Protein AF-X0YIB3-F1 (afdb_monomer)

Foldseek 3Di:
DPPDPDDDDDQDDPVRVVLVVLLVVLVVLLVVLVCVCVVVDDDPDNVVSVVSNLVSLVVSVVVVVVVVVVCVVVVVVQLLPADCVCVVVQVCCVVPVVVVVHDRPDDADNSHNDDRVVSVVVCCCVVPVVVVCNVVSD

Structure (mmCIF, N/CA/C/O backbone):
data_AF-X0YIB3-F1
#
_entry.id   AF-X0YIB3-F1
#
loop_
_atom_site.group_PDB
_atom_site.id
_atom_site.type_symbol
_atom_site.label_atom_id
_atom_site.label_alt_id
_atom_site.label_comp_id
_atom_site.label_asym_id
_atom_site.label_entity_id
_atom_site.label_seq_id
_atom_site.pdbx_PDB_ins_code
_atom_site.Cartn_x
_atom_site.Cartn_y
_atom_site.Cartn_z
_atom_site.occupancy
_atom_site.B_iso_or_equiv
_atom_site.auth_seq_id
_atom_site.auth_comp_id
_atom_site.auth_asym_id
_atom_site.auth_atom_id
_atom_site.pdbx_PDB_model_num
ATOM 1 N N . MET A 1 1 ? -31.992 -23.291 19.034 1.00 50.41 1 MET A N 1
ATOM 2 C CA . MET A 1 1 ? -31.012 -22.215 18.753 1.00 50.41 1 MET A CA 1
ATOM 3 C C . MET A 1 1 ? -31.799 -20.955 18.438 1.00 50.41 1 MET A C 1
ATOM 5 O O . MET A 1 1 ? -32.582 -21.002 17.508 1.00 50.41 1 MET A O 1
ATOM 9 N N . LYS A 1 2 ? -31.685 -19.883 19.237 1.00 51.22 2 LYS A N 1
ATOM 10 C CA . LYS A 1 2 ? -32.404 -18.620 18.972 1.00 51.22 2 LYS A CA 1
ATOM 11 C C . LYS A 1 2 ? -31.955 -18.040 17.629 1.00 51.22 2 LYS A C 1
ATOM 13 O O . LYS A 1 2 ? -30.747 -17.909 17.417 1.00 51.22 2 LYS A O 1
ATOM 18 N N . ASP A 1 3 ? -32.910 -17.673 16.780 1.00 66.69 3 ASP A N 1
ATOM 19 C CA . ASP A 1 3 ? -32.684 -16.987 15.510 1.00 66.69 3 ASP A CA 1
ATOM 20 C C . ASP A 1 3 ? -31.885 -15.700 15.741 1.00 66.69 3 ASP A C 1
ATOM 22 O O . ASP A 1 3 ? -32.398 -14.673 16.194 1.00 66.69 3 ASP A O 1
ATOM 26 N N . LYS A 1 4 ? -30.575 -15.752 15.480 1.00 73.31 4 LYS A N 1
ATOM 27 C CA . LYS A 1 4 ? -29.734 -14.557 15.502 1.00 73.31 4 LYS A CA 1
ATOM 28 C C . LYS A 1 4 ? -30.124 -13.698 14.306 1.00 73.31 4 LYS A C 1
ATOM 30 O O . LYS A 1 4 ? -29.830 -14.054 13.169 1.00 73.31 4 LYS A O 1
ATOM 35 N N . LYS A 1 5 ? -30.733 -12.540 14.568 1.00 78.31 5 LYS A N 1
ATOM 36 C CA . LYS A 1 5 ? -30.999 -11.522 13.546 1.00 78.31 5 LYS A CA 1
ATOM 37 C C . LYS A 1 5 ? -29.682 -11.116 12.875 1.00 78.31 5 LYS A C 1
ATOM 39 O O . LYS A 1 5 ? -28.830 -10.483 13.497 1.00 78.31 5 LYS A O 1
ATOM 44 N N . ILE A 1 6 ? -29.511 -11.489 11.608 1.00 80.25 6 ILE A N 1
ATOM 45 C CA . ILE A 1 6 ? -28.338 -11.121 10.811 1.00 80.25 6 ILE A CA 1
ATOM 46 C C . ILE A 1 6 ? -28.495 -9.662 10.378 1.00 80.25 6 ILE A C 1
ATOM 48 O O . ILE A 1 6 ? -29.381 -9.326 9.595 1.00 80.25 6 ILE A O 1
ATOM 52 N N . ILE A 1 7 ? -27.627 -8.788 10.886 1.00 82.56 7 ILE A N 1
ATOM 53 C CA . ILE A 1 7 ? -27.586 -7.373 10.505 1.00 82.56 7 ILE A CA 1
ATOM 54 C C . ILE A 1 7 ? -26.422 -7.180 9.535 1.00 82.56 7 ILE A C 1
ATOM 56 O O . ILE A 1 7 ? -25.261 -7.372 9.897 1.00 82.56 7 ILE A O 1
ATOM 60 N N . LYS A 1 8 ? -26.721 -6.780 8.295 1.00 83.56 8 LYS A N 1
ATOM 61 C CA . LYS A 1 8 ? -25.686 -6.387 7.333 1.00 83.56 8 LYS A CA 1
ATOM 62 C C . LYS A 1 8 ? -25.105 -5.042 7.758 1.00 83.56 8 LYS A C 1
ATOM 64 O O . LYS A 1 8 ? -25.814 -4.040 7.800 1.00 83.56 8 LYS A O 1
ATOM 69 N N . ILE A 1 9 ? -23.809 -5.019 8.053 1.00 84.88 9 ILE A N 1
ATOM 70 C CA . ILE A 1 9 ? -23.078 -3.789 8.356 1.00 84.88 9 ILE A CA 1
ATOM 71 C C . ILE A 1 9 ? -22.186 -3.412 7.179 1.00 84.88 9 ILE A C 1
ATOM 73 O O . ILE A 1 9 ? -21.432 -4.229 6.654 1.00 84.88 9 ILE A O 1
ATOM 77 N N . TYR A 1 10 ? -22.263 -2.152 6.766 1.00 86.81 10 TYR A N 1
ATOM 78 C CA . TYR A 1 10 ? -21.368 -1.617 5.753 1.00 86.81 10 TYR A CA 1
ATOM 79 C C . TYR A 1 10 ? -20.034 -1.251 6.409 1.00 86.81 10 TYR A C 1
ATOM 81 O O . TYR A 1 10 ? -19.963 -0.281 7.166 1.00 86.81 10 TYR A O 1
ATOM 89 N N . LEU A 1 11 ? -19.022 -2.097 6.194 1.00 87.75 11 LEU A N 1
ATOM 90 C CA . LEU A 1 11 ? -17.731 -2.006 6.878 1.00 87.75 11 LEU A CA 1
ATOM 91 C C . LEU A 1 11 ? -16.701 -1.182 6.097 1.00 87.75 11 LEU A C 1
ATOM 93 O O . LEU A 1 11 ? -15.950 -0.438 6.713 1.00 87.75 11 LEU A O 1
ATOM 97 N N . TYR A 1 12 ? -16.690 -1.304 4.766 1.00 89.56 12 TYR A N 1
ATOM 98 C CA . TYR A 1 12 ? -15.742 -0.612 3.892 1.00 89.56 12 TYR A CA 1
ATOM 99 C C . TYR A 1 12 ? -16.466 0.381 2.985 1.00 89.56 12 TYR A C 1
ATOM 101 O O . TYR A 1 12 ? -17.452 0.019 2.340 1.00 89.56 12 TYR A O 1
ATOM 109 N N . ALA A 1 13 ? -15.983 1.616 2.903 1.00 90.38 13 ALA A N 1
ATOM 110 C CA . ALA A 1 13 ? -16.513 2.658 2.034 1.00 90.38 13 ALA A CA 1
ATOM 111 C C . ALA A 1 13 ? -16.298 2.340 0.543 1.00 90.38 13 ALA A C 1
ATOM 113 O O . ALA A 1 13 ? -15.476 1.502 0.170 1.00 90.38 13 ALA A O 1
ATOM 114 N N . ARG A 1 14 ? -17.059 3.009 -0.342 1.00 92.50 14 ARG A N 1
ATOM 115 C CA . ARG A 1 14 ? -16.881 2.853 -1.802 1.00 92.50 14 ARG A CA 1
ATOM 116 C C . ARG A 1 14 ? -15.482 3.302 -2.225 1.00 92.50 14 ARG A C 1
ATOM 118 O O . ARG A 1 14 ? -14.831 2.590 -2.980 1.00 92.50 14 ARG A O 1
ATOM 125 N N . TYR A 1 15 ? -15.033 4.429 -1.673 1.00 91.88 15 TYR A N 1
ATOM 126 C CA . TYR A 1 15 ? -13.698 4.967 -1.900 1.00 91.88 15 TYR A CA 1
ATOM 127 C C . TYR A 1 15 ? -12.602 3.976 -1.490 1.00 91.88 15 TYR A C 1
ATOM 129 O O . TYR A 1 15 ? -11.745 3.680 -2.309 1.00 91.88 15 TYR A O 1
ATOM 137 N N . GLU A 1 16 ? -12.677 3.377 -0.293 1.00 92.06 16 GLU A N 1
ATOM 138 C CA . GLU A 1 16 ? -11.687 2.383 0.166 1.00 92.06 16 GLU A CA 1
ATOM 139 C C . GLU A 1 16 ? -11.547 1.206 -0.809 1.00 92.06 16 GLU A C 1
ATOM 141 O O . GLU A 1 16 ? -10.438 0.766 -1.101 1.00 92.06 16 GLU A O 1
ATOM 146 N N . ARG A 1 17 ? -12.668 0.705 -1.347 1.00 94.00 17 ARG A N 1
ATOM 147 C CA . ARG A 1 17 ? -12.644 -0.393 -2.323 1.00 94.00 17 ARG A CA 1
ATOM 148 C C . ARG A 1 17 ? -12.063 0.032 -3.661 1.00 94.00 17 ARG A C 1
ATOM 150 O O . ARG A 1 17 ? -11.252 -0.698 -4.215 1.00 94.00 17 ARG A O 1
ATOM 157 N N . PHE A 1 18 ? -12.495 1.180 -4.178 1.00 96.00 18 PHE A N 1
ATOM 158 C CA . PHE A 1 18 ? -11.955 1.725 -5.421 1.00 96.00 18 PHE A CA 1
ATOM 159 C C . PHE A 1 18 ? -10.442 1.917 -5.308 1.00 96.00 18 PHE A C 1
ATOM 161 O O . PHE A 1 18 ? -9.692 1.432 -6.151 1.00 96.00 18 PHE A O 1
ATOM 168 N N . TRP A 1 19 ? -10.011 2.543 -4.213 1.00 95.25 19 TRP A N 1
ATOM 169 C CA . TRP A 1 19 ? -8.611 2.772 -3.911 1.00 95.25 19 TRP A CA 1
ATOM 170 C C . TRP A 1 19 ? -7.812 1.475 -3.881 1.00 95.25 19 TRP A C 1
ATOM 172 O O . TRP A 1 19 ? -6.780 1.367 -4.535 1.00 95.25 19 TRP A O 1
ATOM 182 N N . HIS A 1 20 ? -8.317 0.468 -3.165 1.00 94.38 20 HIS A N 1
ATOM 183 C CA . HIS A 1 20 ? -7.666 -0.830 -3.074 1.00 94.38 20 HIS A CA 1
ATOM 184 C C . HIS A 1 20 ? -7.458 -1.469 -4.452 1.00 94.38 20 HIS A C 1
ATOM 186 O O . HIS A 1 20 ? -6.346 -1.886 -4.758 1.00 94.38 20 HIS A O 1
ATOM 192 N N . TRP A 1 21 ? -8.490 -1.498 -5.298 1.00 97.31 21 TRP A N 1
ATOM 193 C CA . TRP A 1 21 ? -8.391 -2.110 -6.625 1.00 97.31 21 TRP A CA 1
ATOM 194 C C . TRP A 1 21 ? -7.479 -1.338 -7.576 1.00 97.31 21 TRP A C 1
ATOM 196 O O . TRP A 1 21 ? -6.701 -1.960 -8.297 1.00 97.31 21 TRP A O 1
ATOM 206 N N . LEU A 1 22 ? -7.525 -0.004 -7.541 1.00 97.44 22 LEU A N 1
ATOM 207 C CA . LEU A 1 22 ? -6.602 0.838 -8.29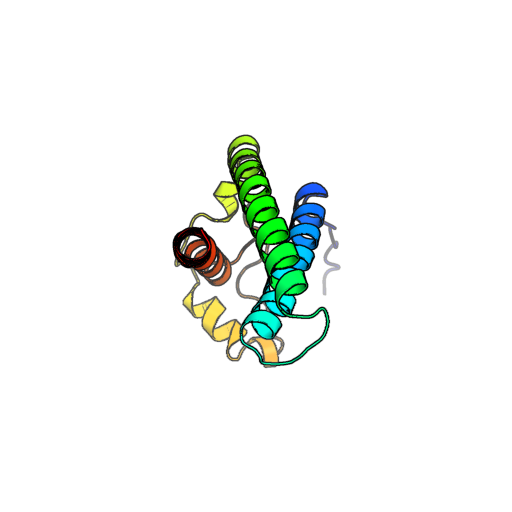8 1.00 97.44 22 LEU A CA 1
ATOM 208 C C . LEU A 1 22 ? -5.150 0.534 -7.906 1.00 97.44 22 LEU A C 1
ATOM 210 O O . LEU A 1 22 ? -4.316 0.259 -8.763 1.00 97.44 22 LEU A O 1
ATOM 214 N N . GLN A 1 23 ? -4.865 0.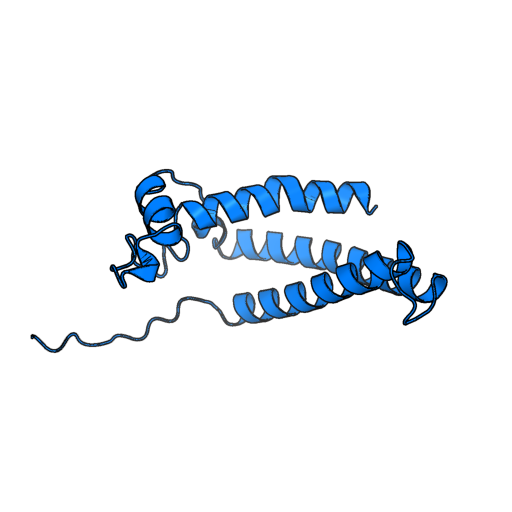512 -6.605 1.00 95.75 23 GLN A N 1
ATOM 215 C CA . GLN A 1 23 ? -3.538 0.214 -6.068 1.00 95.75 23 GLN A CA 1
ATOM 216 C C . GLN A 1 23 ? -3.073 -1.200 -6.426 1.00 95.75 23 GLN A C 1
ATOM 218 O O . GLN A 1 23 ? -1.936 -1.375 -6.855 1.00 95.75 23 GLN A O 1
ATOM 223 N N . SER A 1 24 ? -3.947 -2.203 -6.303 1.00 97.19 24 SER A N 1
ATOM 224 C CA . SER A 1 24 ? -3.639 -3.580 -6.693 1.00 97.19 24 SER A CA 1
ATOM 225 C C . SER A 1 24 ? -3.259 -3.682 -8.166 1.00 97.19 24 SER A C 1
ATOM 227 O O . SER A 1 24 ? -2.261 -4.323 -8.483 1.00 97.19 24 SER A O 1
ATOM 229 N N . PHE A 1 25 ? -4.001 -3.022 -9.058 1.00 98.25 25 PHE A N 1
ATOM 230 C CA . PHE A 1 25 ? -3.670 -2.999 -10.481 1.00 98.25 25 PHE A CA 1
ATOM 231 C C . PHE A 1 25 ? -2.291 -2.371 -10.734 1.00 98.25 25 PHE A C 1
ATOM 233 O O . PHE A 1 25 ? -1.460 -2.970 -11.411 1.00 98.25 25 PHE A O 1
ATOM 240 N N . MET A 1 26 ? -2.007 -1.215 -10.125 1.00 98.06 26 MET A N 1
ATOM 241 C CA . MET A 1 26 ? -0.714 -0.539 -10.279 1.00 98.06 26 MET A CA 1
ATOM 242 C C . MET A 1 26 ? 0.455 -1.383 -9.763 1.00 98.06 26 MET A C 1
ATOM 244 O O . MET A 1 26 ? 1.471 -1.494 -10.442 1.00 98.06 26 MET A O 1
ATOM 248 N N . ILE A 1 27 ? 0.308 -2.017 -8.596 1.00 96.50 27 ILE A N 1
ATOM 249 C CA . ILE A 1 27 ? 1.340 -2.894 -8.026 1.00 96.50 27 ILE A CA 1
ATOM 250 C C . ILE A 1 27 ? 1.591 -4.096 -8.941 1.00 96.50 27 ILE A C 1
ATOM 252 O O . ILE A 1 27 ? 2.744 -4.449 -9.171 1.00 96.50 27 ILE A O 1
ATOM 256 N N . ILE A 1 28 ? 0.545 -4.701 -9.510 1.00 98.44 28 ILE A N 1
ATOM 257 C CA . ILE A 1 28 ? 0.705 -5.793 -10.479 1.00 98.44 28 ILE A CA 1
ATOM 258 C C . ILE A 1 28 ? 1.474 -5.304 -11.711 1.00 98.44 28 ILE A C 1
ATOM 260 O O . ILE A 1 28 ? 2.418 -5.970 -12.129 1.00 98.44 28 ILE A O 1
ATOM 264 N N . CYS A 1 29 ? 1.142 -4.130 -12.257 1.00 98.50 29 CYS A N 1
ATOM 265 C CA . CYS A 1 29 ? 1.896 -3.541 -13.366 1.00 98.50 29 CYS A CA 1
ATOM 266 C C . CYS A 1 29 ? 3.373 -3.315 -13.011 1.00 98.50 29 CYS A C 1
ATOM 268 O O . CYS A 1 29 ? 4.240 -3.624 -13.829 1.00 98.50 29 CYS A O 1
ATOM 270 N N . LEU A 1 30 ? 3.672 -2.827 -11.801 1.00 98.12 30 LEU A N 1
ATOM 271 C CA . LEU A 1 30 ? 5.043 -2.636 -11.315 1.00 98.12 30 LEU A CA 1
ATOM 272 C C . LEU A 1 30 ? 5.798 -3.959 -11.174 1.00 98.12 30 LEU A C 1
ATOM 274 O O . LEU A 1 30 ? 6.948 -4.040 -11.590 1.00 98.12 30 LEU A O 1
ATOM 278 N N . ILE A 1 31 ? 5.162 -5.006 -10.643 1.00 98.06 31 ILE A N 1
ATOM 279 C CA . ILE A 1 31 ? 5.769 -6.341 -10.537 1.00 98.06 31 ILE A CA 1
ATOM 280 C C . ILE A 1 31 ? 6.066 -6.901 -11.930 1.00 98.06 31 ILE A C 1
ATOM 282 O O . ILE A 1 31 ? 7.179 -7.356 -12.181 1.00 98.06 31 ILE A O 1
ATOM 286 N N . VAL A 1 32 ? 5.092 -6.846 -12.844 1.00 98.44 32 VAL A N 1
ATOM 287 C CA . VAL A 1 32 ? 5.236 -7.353 -14.216 1.00 98.44 32 VAL A CA 1
ATOM 288 C C . VAL A 1 32 ? 6.397 -6.637 -14.910 1.00 98.44 32 VAL A C 1
ATOM 290 O O . VAL A 1 32 ? 7.393 -7.265 -15.268 1.00 98.44 32 VAL A O 1
ATOM 293 N N . THR A 1 33 ? 6.330 -5.313 -15.018 1.00 98.50 33 THR A N 1
ATOM 294 C CA . THR A 1 33 ? 7.389 -4.525 -15.668 1.00 98.50 33 THR A CA 1
ATOM 295 C C . THR A 1 33 ? 8.736 -4.648 -14.957 1.00 98.50 33 THR A C 1
ATOM 297 O O . THR A 1 33 ? 9.757 -4.773 -15.621 1.00 98.50 33 THR A O 1
ATOM 300 N N . GLY A 1 34 ? 8.756 -4.708 -13.623 1.00 97.75 34 GLY A N 1
ATOM 301 C CA . GLY A 1 34 ? 9.974 -4.885 -12.836 1.00 97.75 34 GLY A CA 1
ATOM 302 C C . GLY A 1 34 ? 10.678 -6.211 -13.123 1.00 97.75 34 GLY A C 1
ATOM 303 O O . GLY A 1 34 ? 11.888 -6.225 -13.331 1.00 97.75 34 GLY A O 1
ATOM 304 N N . LEU A 1 35 ? 9.940 -7.322 -13.201 1.00 98.25 35 LEU A N 1
ATOM 305 C CA . LEU A 1 35 ? 10.510 -8.633 -13.535 1.00 98.25 35 LEU A CA 1
ATOM 306 C C . LEU A 1 35 ? 11.061 -8.688 -14.968 1.00 98.25 35 LEU A C 1
ATOM 308 O O . LEU A 1 35 ? 12.098 -9.313 -15.198 1.00 98.25 35 LEU A O 1
ATOM 312 N N . GLU A 1 36 ? 10.402 -8.017 -15.918 1.00 98.12 36 GLU A N 1
ATOM 313 C CA . GLU A 1 36 ? 10.907 -7.880 -17.289 1.00 98.12 36 GLU A CA 1
ATOM 314 C C . GLU A 1 36 ? 12.191 -7.036 -17.345 1.00 98.12 36 GLU A C 1
ATOM 316 O O . GLU A 1 36 ? 13.144 -7.428 -18.014 1.00 98.12 36 GLU A O 1
ATOM 321 N N . ILE A 1 37 ? 12.267 -5.928 -16.596 1.00 98.12 37 ILE A N 1
ATOM 322 C CA . ILE A 1 37 ? 13.483 -5.098 -16.485 1.00 98.12 37 ILE A CA 1
ATOM 323 C C . ILE A 1 37 ? 14.660 -5.913 -15.928 1.00 98.12 37 ILE A C 1
ATOM 325 O O . ILE A 1 37 ? 15.788 -5.752 -16.388 1.00 98.12 37 ILE A O 1
ATOM 329 N N . HIS A 1 38 ? 14.401 -6.837 -14.998 1.00 97.31 38 HIS A N 1
ATOM 330 C CA . HIS A 1 38 ? 15.407 -7.766 -14.464 1.00 97.31 38 HIS A CA 1
ATOM 331 C C . HIS A 1 38 ? 15.742 -8.936 -15.410 1.00 97.31 38 HIS A C 1
ATOM 333 O O . HIS A 1 38 ? 16.533 -9.805 -15.052 1.00 97.31 38 HIS A O 1
ATOM 339 N N . GLY A 1 39 ? 15.149 -8.991 -16.607 1.00 96.00 39 GLY A N 1
ATOM 340 C CA . GLY A 1 39 ? 15.440 -10.011 -17.615 1.00 96.00 39 GLY A CA 1
ATOM 341 C C . GLY A 1 39 ? 14.788 -11.372 -17.365 1.00 96.00 39 GLY A C 1
ATOM 342 O O . GLY A 1 39 ? 15.189 -12.353 -17.984 1.00 96.00 39 GLY A O 1
ATOM 343 N N . THR A 1 40 ? 13.778 -11.456 -16.489 1.00 97.50 40 THR A N 1
ATOM 344 C CA . THR A 1 40 ? 13.098 -12.732 -16.176 1.00 97.50 40 THR A CA 1
ATOM 345 C C . THR A 1 40 ? 12.320 -13.272 -17.382 1.00 97.50 40 THR A C 1
ATOM 347 O O . THR A 1 40 ? 12.196 -14.480 -17.567 1.00 97.50 40 THR A O 1
ATOM 350 N N . TYR A 1 41 ? 11.777 -12.376 -18.204 1.00 97.00 41 TYR A N 1
ATOM 351 C CA . TYR A 1 41 ? 11.059 -12.680 -19.439 1.00 97.00 41 TYR A CA 1
ATOM 352 C C . TYR A 1 41 ? 11.037 -11.438 -20.341 1.00 97.00 41 TYR A C 1
ATOM 354 O O . TYR A 1 41 ? 11.504 -10.372 -19.946 1.00 97.00 41 TYR A O 1
ATOM 362 N N . LYS A 1 42 ? 10.471 -11.568 -21.546 1.00 95.88 42 LYS A N 1
ATOM 363 C CA . LYS A 1 42 ? 10.272 -10.467 -22.497 1.00 95.88 42 LYS A CA 1
ATOM 364 C C . LYS A 1 42 ? 8.807 -10.409 -22.928 1.00 95.88 42 LYS A C 1
ATOM 366 O O . LYS A 1 42 ? 8.303 -11.382 -23.482 1.00 95.88 42 LYS A O 1
ATOM 371 N N . LEU A 1 43 ? 8.148 -9.280 -22.686 1.00 96.00 43 LEU A N 1
ATOM 372 C CA . LEU A 1 43 ? 6.745 -9.022 -23.013 1.00 96.00 43 LEU A CA 1
ATOM 373 C C . LEU A 1 43 ? 6.598 -7.723 -23.820 1.00 96.00 43 LEU A C 1
ATOM 375 O O . LEU A 1 43 ? 6.058 -7.757 -24.922 1.00 96.00 43 LEU A O 1
ATOM 379 N N . PHE A 1 44 ? 7.126 -6.602 -23.320 1.00 95.06 44 PHE A N 1
ATOM 380 C CA . PHE A 1 44 ? 7.072 -5.288 -23.980 1.00 95.06 44 PHE A CA 1
ATOM 381 C C . PHE A 1 44 ? 8.399 -4.866 -24.632 1.00 95.06 44 PHE A C 1
ATOM 383 O O . PHE A 1 44 ? 8.413 -4.021 -25.529 1.00 95.06 44 PHE A O 1
ATOM 390 N N . GLY A 1 45 ? 9.519 -5.439 -24.182 1.00 95.94 45 GLY A N 1
ATOM 391 C CA . GLY A 1 45 ? 10.875 -4.974 -24.465 1.00 95.94 45 GLY A CA 1
ATOM 392 C C . GLY A 1 45 ? 11.377 -3.990 -23.403 1.00 95.94 45 GLY A C 1
ATOM 393 O O . GLY A 1 45 ? 10.616 -3.170 -22.891 1.00 95.94 45 GLY A O 1
ATOM 394 N N . PHE A 1 46 ? 12.679 -4.058 -23.096 1.00 96.62 46 PHE A N 1
ATOM 395 C CA . PHE A 1 46 ? 13.307 -3.367 -21.960 1.00 96.62 46 PHE A CA 1
ATOM 396 C C . PHE A 1 46 ? 12.941 -1.880 -21.858 1.00 96.62 46 PHE A C 1
ATOM 398 O O . PHE A 1 46 ? 12.426 -1.446 -20.833 1.00 96.62 46 PHE A O 1
ATOM 405 N N . GLN A 1 47 ? 13.131 -1.106 -22.932 1.00 97.69 47 GLN A N 1
ATOM 406 C CA . GLN A 1 47 ? 12.866 0.338 -22.916 1.00 97.69 47 GLN A CA 1
ATOM 407 C C . GLN A 1 47 ? 11.401 0.660 -22.588 1.00 97.69 47 GLN A C 1
ATOM 409 O O . GLN A 1 47 ? 11.115 1.554 -21.792 1.00 97.69 47 GLN A O 1
ATOM 414 N N . THR A 1 48 ? 10.466 -0.076 -23.190 1.00 98.19 48 THR A N 1
ATOM 415 C CA . THR A 1 48 ? 9.031 0.102 -22.951 1.00 98.19 48 THR A CA 1
ATOM 416 C C . THR A 1 48 ? 8.666 -0.293 -21.525 1.00 98.19 48 THR A C 1
ATOM 418 O O . THR A 1 48 ? 7.937 0.441 -20.862 1.00 98.19 48 THR A O 1
ATOM 421 N N . ALA A 1 49 ? 9.209 -1.409 -21.029 1.00 98.38 49 ALA A N 1
ATOM 422 C CA . ALA A 1 49 ? 9.002 -1.860 -19.658 1.00 98.38 49 ALA A CA 1
ATOM 423 C C . ALA A 1 49 ? 9.491 -0.813 -18.643 1.00 98.38 49 ALA A C 1
ATOM 425 O O . ALA A 1 49 ? 8.739 -0.480 -17.731 1.00 98.38 49 ALA A O 1
ATOM 426 N N . VAL A 1 50 ? 10.678 -0.224 -18.846 1.00 98.25 50 VAL A N 1
ATOM 427 C CA . VAL A 1 50 ? 11.209 0.876 -18.017 1.00 98.25 50 VAL A CA 1
ATOM 428 C C . VAL A 1 50 ? 10.289 2.097 -18.051 1.00 98.25 50 VAL A C 1
ATOM 430 O O . VAL A 1 50 ? 9.922 2.619 -17.000 1.00 98.25 50 VAL A O 1
ATOM 433 N N . ASN A 1 51 ? 9.861 2.537 -19.238 1.00 98.44 51 ASN A N 1
ATOM 434 C CA . ASN A 1 51 ? 8.993 3.710 -19.372 1.00 98.44 51 ASN A CA 1
ATOM 435 C C . ASN A 1 51 ? 7.648 3.515 -18.650 1.00 98.44 51 ASN A C 1
ATOM 437 O O . ASN A 1 51 ? 7.200 4.407 -17.928 1.00 98.44 51 ASN A O 1
ATOM 441 N N . ILE A 1 52 ? 7.020 2.342 -18.809 1.00 98.50 52 ILE A N 1
ATOM 442 C CA . ILE A 1 52 ? 5.771 2.002 -18.114 1.00 98.50 52 ILE A CA 1
ATOM 443 C C . ILE A 1 52 ? 6.014 1.918 -16.604 1.00 98.50 52 ILE A C 1
ATOM 445 O O . ILE A 1 52 ? 5.238 2.491 -15.841 1.00 98.50 52 ILE A O 1
ATOM 449 N N . HIS A 1 53 ? 7.083 1.248 -16.164 1.00 98.44 53 HIS A N 1
ATOM 450 C CA . HIS A 1 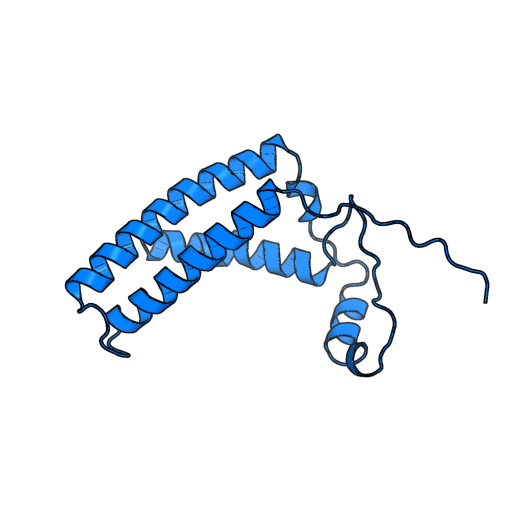53 ? 7.408 1.092 -14.746 1.00 98.44 53 HIS A CA 1
ATOM 451 C C . HIS A 1 53 ? 7.561 2.448 -14.054 1.00 98.44 53 HIS A C 1
ATOM 453 O O . HIS A 1 53 ? 6.902 2.704 -13.048 1.00 98.44 53 HIS A O 1
ATOM 459 N N . ASN A 1 54 ? 8.350 3.349 -14.643 1.00 98.06 54 ASN A N 1
ATOM 460 C CA . ASN A 1 54 ? 8.598 4.682 -14.098 1.00 98.06 54 ASN A CA 1
ATOM 461 C C . ASN A 1 54 ? 7.317 5.524 -14.067 1.00 98.06 54 ASN A C 1
ATOM 463 O O . ASN A 1 54 ? 7.015 6.160 -13.057 1.00 98.06 54 ASN A O 1
ATOM 467 N N . PHE A 1 55 ? 6.519 5.491 -15.141 1.00 98.38 55 PHE A N 1
ATOM 468 C CA . PHE A 1 55 ? 5.248 6.213 -15.197 1.00 98.38 55 PHE A CA 1
ATOM 469 C C . PHE A 1 55 ? 4.258 5.726 -14.131 1.00 98.38 55 PHE A C 1
ATOM 471 O O . PHE A 1 55 ? 3.652 6.536 -13.423 1.00 98.38 55 PHE A O 1
ATOM 478 N N . VAL A 1 56 ? 4.100 4.406 -13.991 1.00 98.25 56 VAL A N 1
ATOM 479 C CA . VAL A 1 56 ? 3.207 3.807 -12.992 1.00 98.25 56 VAL A CA 1
ATOM 480 C C . VAL A 1 56 ? 3.729 4.085 -11.585 1.00 98.25 56 VAL A C 1
ATOM 482 O O . VAL A 1 56 ? 2.935 4.445 -10.721 1.00 98.25 56 VAL A O 1
ATOM 485 N N . GLY A 1 57 ? 5.040 3.978 -11.356 1.00 97.81 57 GLY A N 1
ATOM 486 C CA . GLY A 1 57 ? 5.680 4.223 -10.063 1.00 97.81 57 GLY A CA 1
ATOM 487 C C . GLY A 1 57 ? 5.500 5.662 -9.584 1.00 97.81 57 GLY A C 1
ATOM 488 O O . GLY A 1 57 ? 5.042 5.889 -8.463 1.00 97.81 57 GLY A O 1
ATOM 489 N N . LEU A 1 58 ? 5.749 6.642 -10.456 1.00 97.62 58 LEU A N 1
ATOM 490 C CA . LEU A 1 58 ? 5.549 8.055 -10.132 1.00 97.62 58 LEU A CA 1
ATOM 491 C C . LEU A 1 58 ? 4.066 8.385 -9.923 1.00 97.62 58 LEU A C 1
ATOM 493 O O . LEU A 1 58 ? 3.704 9.062 -8.960 1.00 97.62 58 LEU A O 1
ATOM 497 N N . SER A 1 59 ? 3.191 7.858 -10.785 1.00 97.56 59 SER A N 1
ATOM 498 C CA . SER A 1 59 ? 1.739 8.000 -10.620 1.00 97.56 59 SER A CA 1
ATOM 499 C C . SER A 1 59 ? 1.279 7.416 -9.285 1.00 97.56 59 SER A C 1
ATOM 501 O O . SER A 1 59 ? 0.452 8.014 -8.598 1.00 97.56 59 SER A O 1
ATOM 503 N N . TRP A 1 60 ? 1.832 6.265 -8.896 1.00 97.06 60 TRP A N 1
ATOM 504 C CA . TRP A 1 60 ? 1.525 5.592 -7.641 1.00 97.06 60 TRP A CA 1
ATOM 505 C C . TRP A 1 60 ? 1.961 6.438 -6.441 1.00 97.06 60 TRP A C 1
ATOM 507 O O . TRP A 1 60 ? 1.186 6.566 -5.497 1.00 97.06 60 TRP A O 1
ATOM 517 N N . LEU A 1 61 ? 3.134 7.080 -6.501 1.00 95.38 61 LEU A N 1
ATOM 518 C CA . LEU A 1 61 ? 3.632 7.982 -5.457 1.00 95.38 61 LEU A CA 1
ATOM 519 C C . LEU A 1 61 ? 2.712 9.200 -5.258 1.00 95.38 61 LEU A C 1
ATOM 521 O O . LEU A 1 61 ? 2.331 9.513 -4.129 1.00 95.38 61 LEU A O 1
ATOM 525 N N . ILE A 1 62 ? 2.300 9.850 -6.352 1.00 95.81 62 ILE A N 1
ATOM 526 C CA . ILE A 1 62 ? 1.357 10.982 -6.317 1.00 95.81 62 ILE A CA 1
ATOM 527 C C . ILE A 1 62 ? 0.023 10.540 -5.702 1.00 95.81 62 ILE A C 1
ATOM 529 O O . ILE A 1 62 ? -0.515 11.182 -4.799 1.00 95.81 62 ILE A O 1
ATOM 533 N N . LEU A 1 63 ? -0.502 9.409 -6.168 1.00 95.50 63 LEU A N 1
ATOM 534 C CA . LEU A 1 63 ? -1.728 8.808 -5.661 1.00 95.50 63 LEU A CA 1
ATOM 535 C C . LEU A 1 63 ? -1.608 8.481 -4.161 1.00 95.50 63 LEU A C 1
ATOM 537 O O . LEU A 1 63 ? -2.500 8.820 -3.380 1.00 95.50 63 LEU A O 1
ATOM 541 N N . PHE A 1 64 ? -0.499 7.891 -3.726 1.00 93.19 64 PHE A N 1
ATOM 542 C CA . PHE A 1 64 ? -0.259 7.586 -2.321 1.00 93.19 64 PHE A CA 1
ATOM 543 C C . PHE A 1 64 ? -0.344 8.839 -1.437 1.00 93.19 64 PHE A C 1
ATOM 545 O O . PHE A 1 64 ? -0.984 8.790 -0.386 1.00 93.19 64 PHE A O 1
ATOM 552 N N . ALA A 1 65 ? 0.190 9.982 -1.882 1.00 93.31 65 ALA A N 1
ATOM 553 C CA . ALA A 1 65 ? 0.055 11.248 -1.157 1.00 93.31 65 ALA A CA 1
ATOM 554 C C . ALA A 1 65 ? -1.419 11.670 -0.975 1.00 93.31 65 ALA A C 1
ATOM 556 O O . ALA A 1 65 ? -1.825 12.037 0.132 1.00 93.31 65 ALA A O 1
ATOM 557 N 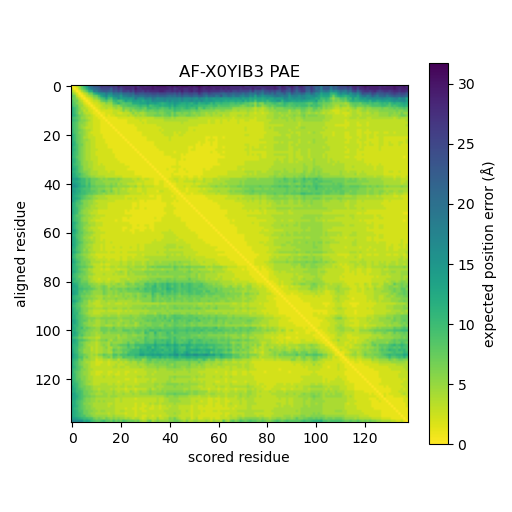N . PHE A 1 66 ? -2.257 11.536 -2.012 1.00 94.31 66 PHE A N 1
ATOM 558 C CA . PHE A 1 66 ? -3.702 11.784 -1.900 1.00 94.31 66 PHE A CA 1
ATOM 559 C C . PHE A 1 66 ? -4.397 10.821 -0.934 1.00 94.31 66 PHE A C 1
ATOM 561 O O . PHE A 1 66 ? -5.307 11.220 -0.206 1.00 94.31 66 PHE A O 1
ATOM 568 N N . PHE A 1 67 ? -3.974 9.559 -0.893 1.00 92.19 67 PHE A N 1
ATOM 569 C CA . PHE A 1 67 ? -4.528 8.593 0.048 1.00 92.19 67 PHE A CA 1
ATOM 570 C C . PHE A 1 67 ? -4.148 8.893 1.491 1.00 92.19 67 PHE A C 1
ATOM 572 O O . PHE A 1 67 ? -5.003 8.814 2.371 1.00 92.19 67 PHE A O 1
ATOM 579 N N . VAL A 1 68 ? -2.899 9.288 1.740 1.00 92.00 68 VAL A N 1
ATOM 580 C CA . VAL A 1 68 ? -2.462 9.753 3.060 1.00 92.00 68 VAL A CA 1
ATOM 581 C C . VAL A 1 68 ? -3.312 10.949 3.497 1.00 92.00 68 VAL A C 1
ATOM 583 O O . VAL A 1 68 ? -3.860 10.942 4.600 1.00 92.00 68 VAL A O 1
ATOM 586 N N . PHE A 1 69 ? -3.521 11.929 2.613 1.00 93.81 69 PHE A N 1
ATOM 587 C CA . PHE A 1 69 ? -4.416 13.058 2.876 1.00 93.81 69 PHE A CA 1
ATOM 588 C C . PHE A 1 69 ? -5.854 12.612 3.204 1.00 93.81 69 PHE A C 1
ATOM 590 O O . PHE A 1 69 ? -6.447 13.064 4.189 1.00 93.81 69 PHE A O 1
ATOM 597 N N . TRP A 1 70 ? -6.417 11.687 2.425 1.00 94.19 70 TRP A N 1
ATOM 598 C CA . TRP A 1 70 ? -7.749 11.135 2.678 1.00 94.19 70 TRP A CA 1
ATOM 599 C C . TRP A 1 70 ? -7.835 10.412 4.031 1.00 94.19 70 TRP A C 1
ATOM 601 O O . TRP A 1 70 ? -8.811 10.566 4.768 1.00 94.19 70 TRP A O 1
ATOM 611 N N . LEU A 1 71 ? -6.796 9.660 4.398 1.00 92.06 71 LEU A N 1
ATOM 612 C CA . LEU A 1 71 ? -6.725 8.918 5.653 1.00 92.06 71 LEU A CA 1
ATOM 613 C C . LEU A 1 71 ? -6.767 9.856 6.870 1.00 92.06 71 LEU A C 1
ATOM 615 O O . LEU A 1 71 ? -7.434 9.557 7.866 1.00 92.06 71 LEU A O 1
ATOM 619 N N . PHE A 1 72 ? -6.085 11.001 6.778 1.00 92.88 72 PHE A N 1
ATOM 620 C CA . PHE A 1 72 ? -6.094 12.025 7.821 1.00 92.88 72 PHE A CA 1
ATOM 621 C C . PHE A 1 72 ? -7.431 12.763 7.899 1.00 92.88 72 PHE A C 1
ATOM 623 O O . PHE A 1 72 ? -7.995 12.871 8.987 1.00 92.88 72 PHE A O 1
ATOM 630 N N . THR A 1 73 ? -7.970 13.213 6.764 1.00 93.94 73 THR A N 1
ATOM 631 C CA . THR A 1 73 ? -9.221 13.994 6.723 1.00 93.94 73 THR A CA 1
ATOM 632 C C . THR A 1 73 ? -10.457 13.189 7.130 1.00 93.94 73 THR A C 1
ATOM 634 O O . THR A 1 73 ? -11.373 13.741 7.732 1.00 93.94 73 THR A O 1
ATOM 637 N N . THR A 1 74 ? -10.484 11.879 6.873 1.00 92.31 74 THR A N 1
ATOM 638 C CA . THR A 1 74 ? -11.598 10.995 7.272 1.00 92.31 74 THR A CA 1
ATOM 639 C C . THR A 1 74 ? -11.434 10.366 8.656 1.00 92.31 74 THR A C 1
ATOM 641 O O . THR A 1 74 ? -12.384 9.801 9.199 1.00 92.31 74 THR A O 1
ATOM 644 N N . GLY A 1 75 ? -10.239 10.439 9.249 1.00 91.50 75 GLY A N 1
ATOM 645 C CA . GLY A 1 75 ? -9.934 9.791 10.525 1.00 91.50 75 GLY A CA 1
ATOM 646 C C . GLY A 1 75 ? -9.800 8.266 10.442 1.00 91.50 75 GLY A C 1
ATOM 647 O O . GLY A 1 75 ? -9.687 7.607 11.480 1.00 91.50 75 GLY A O 1
ATOM 648 N N . GLU A 1 76 ? -9.781 7.695 9.235 1.00 90.88 76 GLU A N 1
ATOM 649 C CA . GLU A 1 76 ? -9.648 6.251 9.006 1.00 90.88 76 GLU A CA 1
ATOM 650 C C . GLU A 1 76 ? -8.292 5.702 9.478 1.00 90.88 76 GLU A C 1
ATOM 652 O O . GLU A 1 76 ? -8.182 4.516 9.791 1.00 90.88 76 GLU A O 1
ATOM 657 N N . TRP A 1 77 ? -7.286 6.566 9.680 1.00 90.31 77 TRP A N 1
ATOM 658 C CA . TRP A 1 77 ? -6.011 6.196 10.311 1.00 90.31 77 TRP A CA 1
ATOM 659 C C . TRP A 1 77 ? -6.197 5.521 11.684 1.00 90.31 77 TRP A C 1
ATOM 661 O O . TRP A 1 77 ? -5.417 4.642 12.054 1.00 90.31 77 TRP A O 1
ATOM 671 N N . LYS A 1 78 ? -7.267 5.854 12.427 1.00 91.12 78 LYS A N 1
ATOM 672 C CA . LYS A 1 78 ? -7.564 5.272 13.750 1.00 91.12 78 LYS A CA 1
ATOM 673 C C . LYS A 1 78 ? -7.761 3.751 13.701 1.00 91.12 78 LYS A C 1
ATOM 675 O O . LYS A 1 78 ? -7.514 3.067 14.694 1.00 91.12 78 LYS A O 1
ATOM 680 N N . GLN A 1 79 ? -8.161 3.204 12.550 1.00 88.56 79 GLN A N 1
ATOM 681 C CA . GLN A 1 79 ? -8.324 1.758 12.342 1.00 88.56 79 GLN A CA 1
ATOM 682 C C . GLN A 1 79 ? -6.990 0.998 12.360 1.00 88.56 79 GLN A C 1
ATOM 684 O O . GLN A 1 79 ? -6.979 -0.215 12.592 1.00 88.56 79 GLN A O 1
ATOM 689 N N . TYR A 1 80 ? -5.882 1.706 12.132 1.00 89.19 80 TYR A N 1
ATOM 690 C CA . TYR A 1 80 ? -4.539 1.152 11.975 1.00 89.19 80 TYR A CA 1
ATOM 691 C C . TYR A 1 80 ? -3.675 1.303 13.231 1.00 89.19 80 TYR A C 1
ATOM 693 O O . TYR A 1 80 ? -2.563 0.785 13.264 1.00 89.19 80 TYR A O 1
ATOM 701 N N . VAL A 1 81 ? -4.187 1.943 14.291 1.00 90.44 81 VAL A N 1
ATOM 702 C CA . VAL A 1 81 ? -3.459 2.094 15.560 1.00 90.44 81 VAL A CA 1
ATOM 703 C C . VAL A 1 81 ? -3.132 0.706 16.132 1.00 90.44 81 VAL A C 1
ATOM 705 O O . VAL A 1 81 ? -4.063 -0.073 16.403 1.00 90.44 81 VAL A O 1
ATOM 708 N N . PRO A 1 82 ? -1.839 0.369 16.304 1.00 90.31 82 PRO A N 1
ATOM 709 C CA . PRO A 1 82 ? -1.421 -0.973 16.671 1.00 90.31 82 PRO A CA 1
ATOM 710 C C . PRO A 1 82 ? -1.909 -1.346 18.072 1.00 90.31 82 PRO A C 1
ATOM 712 O O . PRO A 1 82 ? -2.096 -0.513 18.957 1.00 90.31 82 PRO A O 1
ATOM 715 N N . THR A 1 83 ? -2.132 -2.640 18.278 1.00 90.06 83 THR A N 1
ATOM 716 C CA . THR A 1 83 ? -2.455 -3.198 19.590 1.00 90.06 83 THR A CA 1
ATOM 717 C C . THR A 1 83 ? -1.922 -4.619 19.672 1.00 90.06 83 THR A C 1
ATOM 719 O O . THR A 1 83 ? -1.903 -5.330 18.674 1.00 90.06 83 THR A O 1
ATOM 722 N N . THR A 1 84 ? -1.512 -5.048 20.861 1.00 91.12 84 THR A N 1
ATOM 723 C CA . THR A 1 84 ? -1.063 -6.423 21.131 1.00 91.12 84 THR A CA 1
ATOM 724 C C . THR A 1 84 ? -2.162 -7.280 21.763 1.00 91.12 84 THR A C 1
ATOM 726 O O . THR A 1 84 ? -2.006 -8.493 21.923 1.00 91.12 84 THR A O 1
ATOM 729 N N . LYS A 1 85 ? -3.316 -6.683 22.099 1.00 91.62 85 LYS A N 1
ATOM 730 C CA . LYS A 1 85 ? -4.444 -7.386 22.726 1.00 91.62 85 LYS A CA 1
ATOM 731 C C . LYS A 1 85 ? -4.919 -8.527 21.827 1.00 91.62 85 LYS A C 1
ATOM 733 O O . LYS A 1 85 ? -5.332 -8.276 20.702 1.00 91.62 85 LYS A O 1
ATOM 738 N N . LYS A 1 86 ? -4.913 -9.766 22.335 1.00 91.31 86 LYS A N 1
ATOM 739 C CA . LYS A 1 86 ? -5.273 -10.998 21.595 1.00 91.31 86 LYS A CA 1
ATOM 740 C C . LYS A 1 86 ? -4.384 -11.311 20.379 1.00 91.31 86 LYS A C 1
ATOM 742 O O . LYS A 1 86 ? -4.777 -12.135 19.555 1.00 91.31 86 LYS A O 1
ATOM 747 N N . LEU A 1 87 ? -3.198 -10.707 20.259 1.00 93.19 87 LEU A N 1
ATOM 748 C CA . LEU A 1 87 ? -2.290 -10.964 19.135 1.00 93.19 87 LEU A CA 1
ATOM 749 C C . LEU A 1 87 ? -1.935 -12.453 19.025 1.00 93.19 87 LEU A C 1
ATOM 751 O O . LEU A 1 87 ? -2.174 -13.053 17.983 1.00 93.19 87 LEU A O 1
ATOM 755 N N . PHE A 1 88 ? -1.483 -13.071 20.120 1.00 95.12 88 PHE A N 1
ATOM 756 C CA . PHE A 1 88 ? -1.182 -14.507 20.154 1.00 95.12 88 PHE A CA 1
ATOM 757 C C . PHE A 1 88 ? -2.390 -15.378 19.799 1.00 95.12 88 PHE A C 1
ATOM 759 O O . PHE A 1 88 ? -2.254 -16.340 19.051 1.00 95.12 88 PHE A O 1
ATOM 766 N N . SER A 1 89 ? -3.590 -15.020 20.264 1.00 94.44 89 SER A N 1
ATOM 767 C CA . SER A 1 89 ? -4.814 -15.748 19.909 1.00 94.44 89 SER A CA 1
ATOM 768 C C . SER A 1 89 ? -5.100 -15.690 18.409 1.00 94.44 89 SER A C 1
ATOM 770 O O . SER A 1 89 ? -5.538 -16.680 17.835 1.00 94.44 89 SER A O 1
ATOM 772 N N . VAL A 1 90 ? -4.858 -14.541 17.771 1.00 95.50 90 VAL A N 1
ATOM 773 C CA . VAL A 1 90 ? -5.028 -14.361 16.322 1.00 95.50 90 VAL A CA 1
ATOM 774 C C . VAL A 1 90 ? -3.949 -15.107 15.539 1.00 95.50 90 VAL A C 1
ATOM 776 O O . VAL A 1 90 ? -4.273 -15.724 14.529 1.00 95.50 90 VAL A O 1
ATOM 779 N N . ILE A 1 91 ? -2.702 -15.113 16.021 1.00 95.38 91 ILE A N 1
ATOM 780 C CA . ILE A 1 91 ? -1.615 -15.905 15.430 1.00 95.38 91 ILE A CA 1
ATOM 781 C C . ILE A 1 91 ? -1.991 -17.390 15.452 1.00 95.38 91 ILE A C 1
ATOM 783 O O . ILE A 1 91 ? -2.115 -17.997 14.396 1.00 95.38 91 ILE A O 1
ATOM 787 N N . LEU A 1 92 ? -2.291 -17.951 16.628 1.00 96.12 92 LEU A N 1
ATOM 788 C CA . LEU A 1 92 ? -2.683 -19.361 16.771 1.00 96.12 92 LEU A CA 1
ATOM 789 C C . LEU A 1 92 ? -3.930 -19.713 15.950 1.00 96.12 92 LEU A C 1
ATOM 791 O O . LEU A 1 92 ? -4.042 -20.815 15.406 1.00 96.12 92 LEU A O 1
ATOM 795 N N . TYR A 1 93 ? -4.875 -18.776 15.847 1.00 96.25 93 TYR A N 1
ATOM 796 C CA . TYR A 1 93 ? -6.051 -18.949 15.008 1.00 96.25 93 TYR A CA 1
ATOM 797 C C . TYR A 1 93 ? -5.675 -19.132 13.535 1.00 96.25 93 TYR A C 1
ATOM 799 O O . TYR A 1 93 ? -6.121 -20.099 12.926 1.00 96.25 93 TYR A O 1
ATOM 807 N N . TYR A 1 94 ? -4.853 -18.247 12.967 1.00 95.25 94 TYR A N 1
ATOM 808 C CA . TYR A 1 94 ? -4.455 -18.360 11.564 1.00 95.25 94 TYR A CA 1
ATOM 809 C C . TYR A 1 94 ? -3.472 -19.502 11.301 1.00 95.25 94 TYR A C 1
ATOM 811 O O . TYR A 1 94 ? -3.522 -20.087 10.226 1.00 95.25 94 TYR A O 1
ATOM 819 N N . SER A 1 95 ? -2.626 -19.855 12.271 1.00 96.00 95 SER A N 1
ATOM 820 C CA . SER A 1 95 ? -1.694 -20.979 12.139 1.00 96.00 95 SER A CA 1
ATOM 821 C C . SER A 1 95 ? -2.390 -22.342 12.152 1.00 96.00 95 SER A C 1
ATOM 823 O O . SER A 1 95 ? -1.938 -23.256 11.474 1.00 96.00 95 SER A O 1
ATOM 825 N N . TRP A 1 96 ? -3.468 -22.504 12.931 1.00 96.12 96 TRP A N 1
ATOM 826 C CA . TRP A 1 96 ? -4.095 -23.817 13.133 1.00 96.12 96 TRP A CA 1
ATOM 827 C C . TRP A 1 96 ? -5.613 -23.768 13.339 1.00 96.12 96 TRP A C 1
ATOM 829 O O . TRP A 1 96 ? -6.355 -24.551 12.748 1.00 96.12 96 TRP A O 1
ATOM 839 N N . GLY A 1 97 ? -6.107 -22.843 14.168 1.00 94.62 97 GLY A N 1
ATOM 840 C CA . GLY A 1 97 ? -7.518 -22.814 14.574 1.00 94.62 97 GLY A CA 1
ATOM 841 C C . GLY A 1 97 ? -8.522 -22.666 13.422 1.00 94.62 97 GLY A C 1
ATOM 842 O O . GLY A 1 97 ? -9.620 -23.219 13.504 1.00 94.62 97 GLY A O 1
ATOM 843 N N . ILE A 1 98 ? -8.144 -21.974 12.346 1.00 95.25 98 ILE A N 1
ATOM 844 C CA . ILE A 1 98 ? -8.979 -21.770 11.157 1.00 95.25 98 ILE A CA 1
ATOM 845 C C . ILE A 1 98 ? -9.305 -23.088 10.443 1.00 95.25 98 ILE A C 1
ATOM 847 O O . ILE A 1 98 ? -10.445 -23.286 10.031 1.00 95.25 98 ILE A O 1
ATOM 851 N N . PHE A 1 99 ? -8.353 -24.023 10.381 1.00 96.31 99 PHE A N 1
ATOM 852 C CA . PHE A 1 99 ? -8.547 -25.337 9.758 1.00 96.31 99 PHE A CA 1
ATOM 853 C C . PHE A 1 99 ? -9.476 -26.240 10.574 1.00 96.31 99 PHE A C 1
ATOM 855 O O . PHE A 1 99 ? -10.072 -27.168 10.042 1.00 96.31 99 PHE A O 1
ATOM 862 N N . GLN A 1 100 ? -9.647 -25.937 11.862 1.00 95.62 100 GLN A N 1
ATOM 863 C CA . GLN A 1 100 ? -10.579 -26.628 12.752 1.00 95.62 100 GLN A CA 1
ATOM 864 C C . GLN A 1 100 ? -11.982 -25.997 12.759 1.00 95.62 100 GLN A C 1
ATOM 866 O O . GLN A 1 100 ? -12.822 -26.396 13.562 1.00 95.62 100 GLN A O 1
ATOM 871 N N . GLY A 1 101 ? -12.235 -24.966 11.943 1.00 93.25 101 GLY A N 1
ATOM 872 C CA . GLY A 1 101 ? -13.518 -24.254 11.927 1.00 93.25 101 GLY A CA 1
ATOM 873 C C . GLY A 1 101 ? -13.825 -23.486 13.218 1.00 93.25 101 GLY A C 1
ATOM 874 O O . GLY A 1 101 ? -14.984 -23.168 13.489 1.00 93.25 101 GLY A O 1
ATOM 875 N N . LYS A 1 102 ? -12.808 -23.188 14.042 1.00 94.00 102 LYS A N 1
ATOM 876 C CA . LYS A 1 102 ? -12.994 -22.407 15.274 1.00 94.00 102 LYS A CA 1
ATOM 877 C C . LYS A 1 102 ? -13.510 -20.997 14.943 1.00 94.00 102 LYS A C 1
ATOM 879 O O . LYS A 1 102 ? -13.236 -20.476 13.863 1.00 94.00 102 LYS A O 1
ATOM 884 N N . PRO A 1 103 ? -14.234 -20.330 15.856 1.00 92.25 103 PRO A N 1
ATOM 885 C CA . PRO A 1 103 ? -14.627 -18.941 15.649 1.00 92.25 103 PRO A CA 1
ATOM 886 C C . PRO A 1 103 ? -13.410 -18.005 15.702 1.00 92.25 103 PRO A C 1
ATOM 888 O O . PRO A 1 103 ? -12.515 -18.178 16.533 1.00 92.25 103 PRO A O 1
ATOM 891 N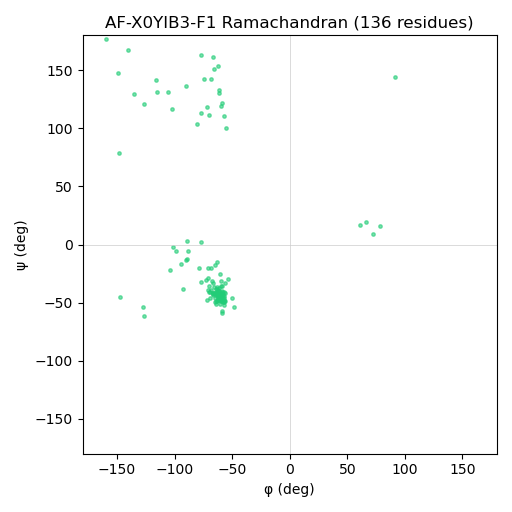 N . HIS A 1 104 ? -13.399 -16.973 14.852 1.00 91.88 104 HIS A N 1
ATOM 892 C CA . HIS A 1 104 ? -12.326 -15.976 14.852 1.00 91.88 104 HIS A CA 1
ATOM 893 C C . HIS A 1 104 ? -12.257 -15.244 16.219 1.00 91.88 104 HIS A C 1
ATOM 895 O O . HIS A 1 104 ? -13.292 -14.772 16.699 1.00 91.88 104 HIS A O 1
ATOM 901 N N . PRO A 1 105 ? -11.070 -15.065 16.844 1.00 91.50 105 PRO A N 1
ATOM 902 C CA . PRO A 1 105 ? -10.928 -14.536 18.216 1.00 91.50 105 PRO A CA 1
ATOM 903 C C . PRO A 1 105 ? -11.419 -13.092 18.424 1.00 91.50 105 PRO A C 1
ATOM 905 O O . PRO A 1 105 ? -11.551 -12.612 19.560 1.00 91.50 105 PRO A O 1
ATOM 908 N N . ILE A 1 106 ? -11.619 -12.374 17.316 1.00 90.81 106 ILE A N 1
ATOM 909 C CA . ILE A 1 106 ? -11.987 -10.958 17.256 1.00 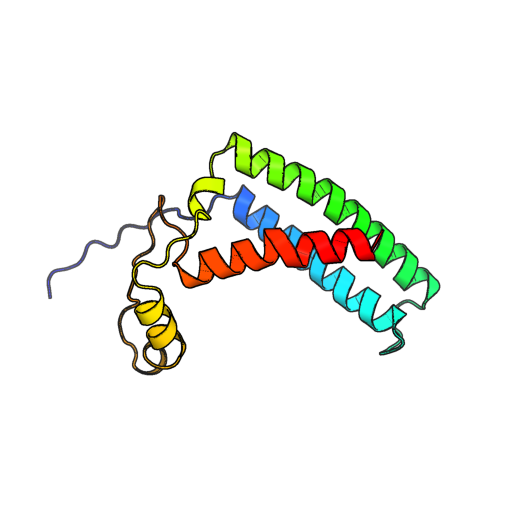90.81 106 ILE A CA 1
ATOM 910 C C . ILE A 1 106 ? -13.087 -10.766 16.221 1.00 90.81 106 ILE A C 1
ATOM 912 O O . ILE A 1 106 ? -12.943 -11.179 15.073 1.00 90.81 106 ILE A O 1
ATOM 916 N N . GLN A 1 107 ? -14.163 -10.095 16.613 1.00 86.12 107 GLN A N 1
ATOM 917 C CA . GLN A 1 107 ? -15.223 -9.710 15.692 1.00 86.12 107 GLN A CA 1
ATOM 918 C C . GLN A 1 107 ? -14.928 -8.331 15.107 1.00 86.12 107 GLN A C 1
ATOM 920 O O . GLN A 1 107 ? -14.515 -7.420 15.824 1.00 86.12 107 GLN A O 1
ATOM 925 N N . LYS A 1 108 ? -15.133 -8.187 13.797 1.00 86.56 108 LYS A N 1
ATOM 926 C CA . LYS A 1 108 ? -14.979 -6.904 13.111 1.00 86.56 108 LYS A CA 1
ATOM 927 C C . LYS A 1 108 ? -16.154 -5.988 13.440 1.00 86.56 108 LYS A C 1
ATOM 929 O O . LYS A 1 108 ? -17.297 -6.433 13.502 1.00 86.56 108 LYS A O 1
ATOM 934 N N . SER A 1 109 ? -15.874 -4.701 13.585 1.00 86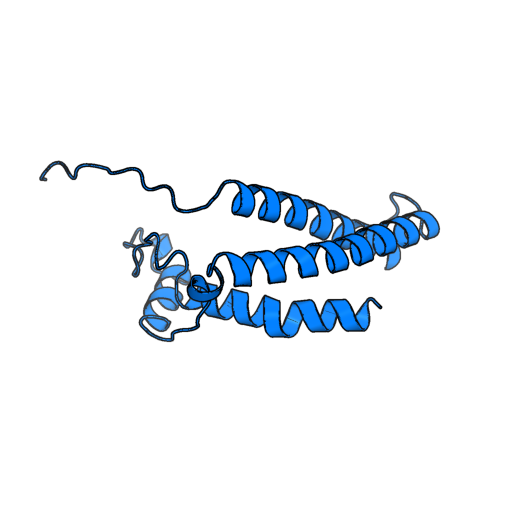.44 109 SER A N 1
ATOM 935 C CA . SER A 1 109 ? -16.885 -3.656 13.749 1.00 86.44 109 SER A CA 1
ATOM 936 C C . SER A 1 109 ? -16.478 -2.411 12.965 1.00 86.44 109 SER A C 1
ATOM 938 O O . SER A 1 109 ? -15.328 -2.290 12.543 1.00 86.44 109 SER A O 1
ATOM 940 N N . LYS A 1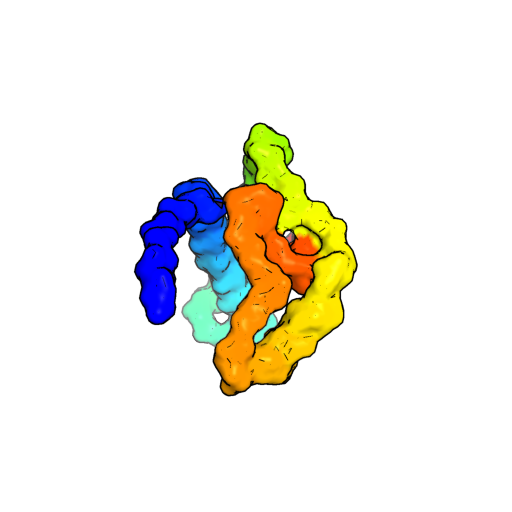 110 ? -17.394 -1.452 12.782 1.00 82.75 110 LYS A N 1
ATOM 941 C CA . LYS A 1 110 ? -17.082 -0.198 12.072 1.00 82.75 110 LYS A CA 1
ATOM 942 C C . LYS A 1 110 ? -15.903 0.569 12.694 1.00 82.75 110 LYS A C 1
ATOM 944 O O . LYS A 1 110 ? -15.137 1.180 11.963 1.00 82.75 110 LYS A O 1
ATOM 949 N N . GLY A 1 111 ? -15.732 0.509 14.018 1.00 81.44 111 GLY A N 1
ATOM 950 C CA . GLY A 1 111 ? -14.617 1.147 14.736 1.00 81.44 111 GLY A CA 1
ATOM 951 C C . GLY A 1 111 ? -13.356 0.281 14.869 1.00 81.44 111 GLY A C 1
ATOM 952 O O . GLY A 1 111 ? -12.350 0.742 15.398 1.00 81.44 111 GLY A O 1
ATOM 953 N N . ALA A 1 112 ? -13.413 -0.980 14.438 1.00 83.88 112 ALA A N 1
ATOM 954 C CA . ALA A 1 112 ? -12.290 -1.908 14.460 1.00 83.88 112 ALA A CA 1
ATOM 955 C C . ALA A 1 112 ? -12.400 -2.881 13.276 1.00 83.88 112 ALA A C 1
ATOM 957 O O . ALA A 1 112 ? -12.825 -4.033 13.420 1.00 83.88 112 ALA A O 1
ATOM 958 N N . LYS A 1 113 ? -12.018 -2.400 12.087 1.00 89.25 113 LYS A N 1
ATOM 959 C CA . LYS A 1 113 ? -12.052 -3.173 10.832 1.00 89.25 113 LYS A CA 1
ATOM 960 C C . LYS A 1 113 ? -10.987 -4.279 10.794 1.00 89.25 113 LYS A C 1
ATOM 962 O O . LYS A 1 113 ? -11.194 -5.318 10.159 1.00 89.25 113 LYS A O 1
ATOM 967 N N . HIS A 1 114 ? -9.870 -4.060 11.491 1.00 91.75 114 HIS A N 1
ATOM 968 C CA . HIS A 1 114 ? -8.678 -4.908 11.456 1.00 91.75 114 HIS A CA 1
ATOM 969 C C . HIS A 1 114 ? -8.368 -5.558 12.802 1.00 91.75 114 HIS A C 1
ATOM 971 O O . HIS A 1 114 ? -8.487 -4.927 13.859 1.00 91.75 114 HIS A O 1
ATOM 977 N N . ASN A 1 115 ? -7.914 -6.810 12.738 1.00 94.19 115 ASN A N 1
ATOM 978 C CA . ASN A 1 115 ? -7.370 -7.522 13.890 1.00 94.19 115 ASN A CA 1
ATOM 979 C C . ASN A 1 115 ? -5.924 -7.040 14.210 1.00 94.19 115 ASN A C 1
ATOM 981 O O . ASN A 1 115 ? -5.295 -6.402 13.368 1.00 94.19 115 ASN A O 1
ATOM 985 N N . PRO A 1 116 ? -5.389 -7.318 15.412 1.00 92.88 116 PRO A N 1
ATOM 986 C CA . PRO A 1 116 ? -4.049 -6.930 15.857 1.00 92.88 116 PRO A CA 1
ATOM 987 C C . PRO A 1 116 ? -2.939 -7.281 14.867 1.00 92.88 116 PRO A C 1
ATOM 989 O O . PRO A 1 116 ? -2.111 -6.430 14.560 1.00 92.88 116 PRO A O 1
ATOM 992 N N . LEU A 1 117 ? -2.959 -8.508 14.334 1.00 94.31 117 LEU A N 1
ATOM 993 C CA . LEU A 1 117 ? -1.959 -8.977 13.378 1.00 94.31 117 LEU A CA 1
ATOM 994 C C . LEU A 1 117 ? -2.002 -8.139 12.096 1.00 94.31 117 LEU A C 1
ATOM 996 O O . LEU A 1 117 ? -0.981 -7.612 11.678 1.00 94.31 117 LEU A O 1
ATOM 1000 N N . GLN A 1 118 ? -3.196 -7.923 11.540 1.00 94.50 118 GLN A N 1
ATOM 1001 C CA . GLN A 1 118 ? -3.392 -7.076 10.365 1.00 94.50 118 GLN A CA 1
ATOM 1002 C C . GLN A 1 118 ? -2.900 -5.648 10.598 1.00 94.50 118 GLN A C 1
ATOM 1004 O O . GLN A 1 118 ? -2.239 -5.097 9.729 1.00 94.50 118 GLN A O 1
ATOM 1009 N N . ARG A 1 119 ? -3.182 -5.043 11.758 1.00 93.94 119 ARG A N 1
ATOM 1010 C CA . ARG A 1 119 ? -2.723 -3.676 12.064 1.00 93.94 119 ARG A CA 1
ATOM 1011 C C . ARG A 1 119 ? -1.200 -3.574 12.084 1.00 93.94 119 ARG A C 1
ATOM 1013 O O . ARG A 1 119 ? -0.660 -2.627 11.526 1.00 93.94 119 ARG A O 1
ATOM 1020 N N . LEU A 1 120 ? -0.520 -4.559 12.675 1.00 93.38 120 LEU A N 1
ATOM 1021 C CA . LEU A 1 120 ? 0.944 -4.631 12.652 1.00 93.38 120 LEU A CA 1
ATOM 1022 C C . LEU A 1 120 ? 1.475 -4.824 11.230 1.00 93.38 120 LEU A C 1
ATOM 1024 O O . LEU A 1 120 ? 2.428 -4.154 10.847 1.00 93.38 120 LEU A O 1
ATOM 1028 N N . THR A 1 121 ? 0.833 -5.676 10.426 1.00 93.94 121 THR A N 1
ATOM 1029 C CA . THR A 1 121 ? 1.183 -5.844 9.010 1.00 93.94 121 THR A CA 1
ATOM 1030 C C . THR A 1 121 ? 1.039 -4.535 8.238 1.00 93.94 121 THR A C 1
ATOM 1032 O O . THR A 1 121 ? 1.964 -4.150 7.532 1.00 93.94 121 THR A O 1
ATOM 1035 N N . TYR A 1 122 ? -0.079 -3.820 8.397 1.00 93.19 122 TYR A N 1
ATOM 1036 C CA . TYR A 1 122 ? -0.278 -2.527 7.743 1.00 93.19 122 TYR A CA 1
ATOM 1037 C C . TYR A 1 122 ? 0.776 -1.512 8.167 1.00 93.19 122 TYR A C 1
ATOM 1039 O O . TYR A 1 122 ? 1.306 -0.834 7.298 1.00 93.19 122 TYR A O 1
ATOM 1047 N N . LEU A 1 123 ? 1.107 -1.446 9.460 1.00 91.00 123 LEU A N 1
ATOM 1048 C CA . LEU A 1 123 ? 2.158 -0.565 9.962 1.00 91.00 123 LEU A CA 1
ATOM 1049 C C . LEU A 1 123 ? 3.523 -0.907 9.354 1.00 91.00 123 LEU A C 1
ATOM 1051 O O . LEU A 1 123 ? 4.218 -0.011 8.899 1.00 91.00 123 LEU A O 1
ATOM 1055 N N . GLY A 1 124 ? 3.902 -2.187 9.305 1.00 92.56 124 GLY A N 1
ATOM 1056 C CA . GLY A 1 124 ? 5.168 -2.605 8.696 1.00 92.56 124 GLY A CA 1
ATOM 1057 C C . GLY A 1 124 ? 5.233 -2.273 7.203 1.00 92.56 124 GLY A C 1
ATOM 1058 O O . GLY A 1 124 ? 6.237 -1.753 6.721 1.00 92.56 124 GLY A O 1
ATOM 1059 N N . ILE A 1 125 ? 4.138 -2.503 6.473 1.00 93.06 125 ILE A N 1
ATOM 1060 C CA . ILE A 1 125 ? 4.057 -2.146 5.054 1.00 93.06 125 ILE A CA 1
ATOM 1061 C C . ILE A 1 125 ? 4.164 -0.627 4.880 1.00 93.06 125 ILE A C 1
ATOM 1063 O O . ILE A 1 125 ? 4.991 -0.163 4.102 1.00 93.06 125 ILE A O 1
ATOM 1067 N N . SER A 1 126 ? 3.363 0.159 5.602 1.00 89.81 126 SER A N 1
ATOM 1068 C CA . SER A 1 126 ? 3.272 1.604 5.382 1.00 89.81 126 SER A CA 1
ATOM 1069 C C . SER A 1 126 ? 4.441 2.404 5.948 1.00 89.81 126 SER A C 1
ATOM 1071 O O . SER A 1 126 ? 4.793 3.423 5.366 1.00 89.81 126 SER A O 1
ATOM 1073 N N . ALA A 1 127 ? 5.041 1.966 7.056 1.00 88.12 127 ALA A N 1
ATOM 1074 C CA . ALA A 1 127 ? 6.123 2.687 7.725 1.00 88.12 127 ALA A CA 1
ATOM 1075 C C . ALA A 1 127 ? 7.523 2.227 7.299 1.00 88.12 127 ALA A C 1
ATOM 1077 O O . ALA A 1 127 ? 8.484 2.946 7.555 1.00 88.12 127 ALA A O 1
ATOM 1078 N N . MET A 1 128 ? 7.659 1.049 6.678 1.00 92.25 128 MET A N 1
ATOM 1079 C CA . MET A 1 128 ? 8.968 0.515 6.282 1.00 92.25 128 MET A CA 1
ATOM 1080 C C . MET A 1 128 ? 9.026 0.142 4.805 1.00 92.25 128 MET A C 1
ATOM 1082 O O . MET A 1 128 ? 9.811 0.730 4.068 1.00 92.25 128 MET A O 1
ATOM 1086 N N . LEU A 1 129 ? 8.196 -0.809 4.362 1.00 93.69 129 LEU A N 1
ATOM 1087 C CA . LEU A 1 129 ? 8.311 -1.368 3.011 1.00 93.69 129 LEU A CA 1
ATOM 1088 C C . LEU A 1 129 ? 8.032 -0.315 1.936 1.00 93.69 129 LEU A C 1
ATOM 1090 O O . LEU A 1 129 ? 8.831 -0.155 1.019 1.00 93.69 129 LEU A O 1
ATOM 1094 N N . LEU A 1 130 ? 6.926 0.421 2.066 1.00 92.38 130 LEU A N 1
ATOM 1095 C CA . LEU A 1 130 ? 6.554 1.450 1.099 1.00 92.38 130 LEU A CA 1
ATOM 1096 C C . LEU A 1 130 ? 7.578 2.599 1.058 1.00 92.38 130 LEU A C 1
ATOM 1098 O O . LEU A 1 130 ? 8.038 2.895 -0.040 1.00 92.38 130 LEU A O 1
ATOM 1102 N N . PRO A 1 131 ? 8.015 3.199 2.187 1.00 92.06 131 PRO A N 1
ATOM 1103 C CA . PRO A 1 131 ? 9.079 4.203 2.163 1.00 92.06 131 PRO A CA 1
ATOM 1104 C C . PRO A 1 131 ? 10.380 3.694 1.546 1.00 92.06 131 PRO A C 1
ATOM 1106 O O . PRO A 1 131 ? 10.961 4.387 0.718 1.00 92.06 131 PRO A O 1
ATOM 1109 N N . ALA A 1 132 ? 10.816 2.478 1.894 1.00 95.50 132 ALA A N 1
ATOM 1110 C CA . ALA A 1 132 ? 12.022 1.895 1.315 1.00 95.50 132 ALA A CA 1
ATOM 1111 C C . ALA A 1 132 ? 11.897 1.764 -0.207 1.00 95.50 132 ALA A C 1
ATOM 1113 O O . ALA A 1 132 ? 12.792 2.196 -0.922 1.00 95.50 132 ALA A O 1
ATOM 1114 N N . GLN A 1 133 ? 10.767 1.247 -0.699 1.00 94.56 133 GLN A N 1
ATOM 1115 C CA . GLN A 1 133 ? 10.505 1.102 -2.131 1.00 94.56 133 GLN A CA 1
ATOM 1116 C C . GLN A 1 133 ? 10.423 2.452 -2.860 1.00 94.56 133 GLN A C 1
ATOM 1118 O O . GLN A 1 133 ? 10.897 2.565 -3.985 1.00 94.56 133 GLN A O 1
ATOM 1123 N N . MET A 1 134 ? 9.829 3.479 -2.241 1.00 92.94 134 MET A N 1
ATOM 1124 C CA . MET A 1 134 ? 9.776 4.826 -2.822 1.00 92.94 134 MET A CA 1
ATOM 1125 C C . MET A 1 134 ? 11.170 5.451 -2.918 1.00 92.94 134 MET A C 1
ATOM 1127 O O . MET A 1 134 ? 11.479 6.069 -3.925 1.00 92.94 134 MET A O 1
ATOM 1131 N N . VAL A 1 135 ? 12.003 5.294 -1.884 1.00 95.00 135 VAL A N 1
ATOM 1132 C CA . VAL A 1 135 ? 13.356 5.872 -1.846 1.00 95.00 135 VAL A CA 1
ATOM 1133 C C . VAL A 1 135 ? 14.292 5.173 -2.822 1.00 95.00 135 VAL A C 1
ATOM 1135 O O . VAL A 1 135 ? 15.085 5.841 -3.465 1.00 95.00 135 VAL A O 1
ATOM 1138 N N . THR A 1 136 ? 14.224 3.846 -2.936 1.00 95.75 136 THR A N 1
ATOM 1139 C CA . THR A 1 136 ? 15.097 3.102 -3.857 1.00 95.75 136 THR A CA 1
ATOM 1140 C C . THR A 1 136 ? 14.632 3.156 -5.308 1.00 95.75 136 THR A C 1
ATOM 1142 O O . THR A 1 136 ? 15.423 2.862 -6.199 1.00 95.75 136 THR A O 1
ATOM 1145 N N . GLY A 1 137 ? 13.357 3.475 -5.548 1.00 90.25 137 GLY A N 1
ATOM 1146 C CA . GLY A 1 137 ? 12.785 3.611 -6.887 1.00 90.25 137 GLY A CA 1
ATOM 1147 C C . GLY A 1 137 ? 12.885 5.015 -7.496 1.00 90.25 137 GLY A C 1
ATOM 1148 O O . GLY A 1 137 ? 12.610 5.149 -8.688 1.00 90.25 137 GLY A O 1
ATOM 1149 N N . LEU A 1 138 ? 13.226 6.036 -6.700 1.00 87.62 138 LEU A N 1
ATOM 1150 C CA . LEU A 1 138 ? 13.535 7.404 -7.145 1.00 87.62 138 LEU A CA 1
ATOM 1151 C C . LEU A 1 138 ? 15.027 7.544 -7.461 1.00 87.62 138 LEU A C 1
ATOM 1153 O O . LEU A 1 138 ? 15.332 8.246 -8.451 1.00 87.62 138 LEU A O 1
#

Radius of gyration: 19.31 Å; Cα contacts (8 Å, |Δi|>4): 89; chains: 1; bounding box: 48×41×47 Å

pLDDT: mean 92.51, std 7.12, range [50.41, 98.5]

Organism: NCBI:txid412755

InterPro domains:
  IPR011577 Cytochrome b561, bacterial/Ni-hydrogenase [PF01292] (12-138)
  IPR016174 Di-haem cytochrome, transmembrane [SSF81342] (8-138)
  IPR051542 Hydrogenase-associated cytochrome [PTHR30485] (3-138)

Secondary structure (DSSP, 8-state):
-----------S-HHHHHHHHHHHHHHHHHHHHHHHHTTS--SS-HHHHHHHHHHHHHHHHHHHHHHHHHHHHH-GGGGG----TTHHHHHHHHHTGGGGTPPPSS--BTTB-S-HHHHHHHHHIIIIIHHHHHHHH-

Mean predicted aligned error: 4.83 Å

Solvent-accessible surface area (backbone atoms only — not comparable to full-atom values): 8107 Å² total; per-residue (Å²): 131,83,85,73,82,84,75,90,73,89,73,74,55,73,64,60,53,52,50,50,52,55,50,52,53,51,51,50,50,39,52,54,25,49,41,34,63,74,64,77,50,84,87,76,46,59,71,52,24,49,54,50,31,53,52,49,50,53,51,47,52,57,50,47,54,54,49,54,51,48,31,63,78,70,52,57,55,65,47,45,64,69,54,69,75,64,30,68,56,48,50,50,29,72,76,51,35,56,85,71,69,52,80,73,87,67,81,72,44,82,86,35,74,51,55,35,62,55,18,46,50,51,46,49,42,64,72,42,53,47,52,51,52,55,62,75,73,106

Sequence (138 aa):
MKDKKIIKIYLYARYERFWHWLQSFMIICLIVTGLEIHGTY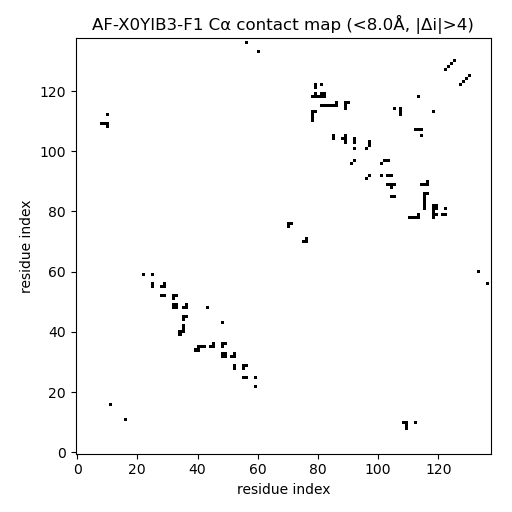KLFGFQTAVNIHNFVGLSWLILFAFFVFWLFTTGEWKQYVPTTKKLFSVILYYSWGIFQGKPHPIQKSKGAKHNPLQRLTYLGISAMLLPAQMVTGL